Protein AF-A0A9J5Z2D9-F1 (afdb_monomer)

Structure (mmCIF, N/CA/C/O backbone):
data_AF-A0A9J5Z2D9-F1
#
_entry.id   AF-A0A9J5Z2D9-F1
#
loop_
_atom_site.group_PDB
_atom_site.id
_atom_site.type_symbol
_atom_site.label_atom_id
_atom_site.label_alt_id
_atom_site.label_comp_id
_atom_site.label_asym_id
_atom_site.label_entity_id
_atom_site.label_seq_id
_atom_site.pdbx_PDB_ins_code
_atom_site.Cartn_x
_atom_site.Cartn_y
_atom_site.Cartn_z
_atom_site.occupancy
_atom_site.B_iso_or_equiv
_atom_site.auth_seq_id
_atom_site.auth_comp_id
_atom_site.auth_asym_id
_atom_site.auth_atom_id
_atom_site.pdbx_PDB_model_num
ATOM 1 N N . MET A 1 1 ? -23.325 44.803 10.590 1.00 56.53 1 MET A N 1
ATOM 2 C CA . MET A 1 1 ? -23.164 43.415 10.101 1.00 56.53 1 MET A CA 1
ATOM 3 C C . MET A 1 1 ? -22.174 43.407 8.937 1.00 56.53 1 MET A C 1
ATOM 5 O O . MET A 1 1 ? -22.489 43.955 7.884 1.00 56.53 1 MET A O 1
ATOM 9 N N . ARG A 1 2 ? -20.954 42.890 9.129 1.00 59.75 2 ARG A N 1
ATOM 10 C CA . ARG A 1 2 ? -19.986 42.722 8.031 1.00 59.75 2 ARG A CA 1
ATOM 11 C C . ARG A 1 2 ? -20.360 41.457 7.254 1.00 59.75 2 ARG A C 1
ATOM 13 O O . ARG A 1 2 ? -20.600 40.423 7.864 1.00 59.75 2 ARG A O 1
ATOM 20 N N . LYS A 1 3 ? -20.477 41.566 5.931 1.00 70.12 3 LYS A N 1
ATOM 21 C CA . LYS A 1 3 ? -20.718 40.436 5.023 1.00 70.12 3 LYS A CA 1
ATOM 22 C C . LYS A 1 3 ? -19.368 39.951 4.501 1.00 70.12 3 LYS A C 1
ATOM 24 O O . LYS A 1 3 ? -18.648 40.731 3.889 1.00 70.12 3 LYS A O 1
ATOM 29 N N . TYR A 1 4 ? -19.026 38.704 4.816 1.00 74.56 4 TYR A N 1
ATOM 30 C CA . TYR A 1 4 ? -17.698 38.119 4.583 1.00 74.56 4 TYR A CA 1
ATOM 31 C C . TYR A 1 4 ? -17.589 37.314 3.283 1.00 74.56 4 TYR A C 1
ATOM 33 O O . TYR A 1 4 ? -16.529 36.775 2.996 1.00 74.56 4 TYR A O 1
ATOM 41 N N . PHE A 1 5 ? -18.652 37.255 2.480 1.00 76.50 5 PHE A N 1
ATOM 42 C CA . PHE A 1 5 ? -18.639 36.544 1.205 1.00 76.50 5 PHE A CA 1
ATOM 43 C C . PHE A 1 5 ? -19.316 37.373 0.118 1.00 76.50 5 PHE A C 1
ATOM 45 O O . PHE A 1 5 ? -20.443 37.844 0.291 1.00 76.50 5 PHE A O 1
ATOM 52 N N . THR A 1 6 ? -18.613 37.550 -1.000 1.00 73.06 6 THR A N 1
ATOM 53 C CA . THR A 1 6 ? -19.159 38.074 -2.252 1.00 73.06 6 THR A CA 1
ATOM 54 C C . THR A 1 6 ? -19.440 36.904 -3.198 1.00 73.06 6 THR A C 1
ATOM 56 O O . THR A 1 6 ? -18.606 36.005 -3.324 1.00 73.06 6 THR A O 1
ATOM 59 N N . PRO A 1 7 ? -20.605 36.869 -3.869 1.00 66.94 7 PRO A N 1
ATOM 60 C CA . PRO A 1 7 ? -20.864 35.864 -4.888 1.00 66.94 7 PRO A CA 1
ATOM 61 C C . PRO A 1 7 ? -19.948 36.122 -6.089 1.00 66.94 7 PRO A C 1
ATOM 63 O O . PRO A 1 7 ? -19.982 37.194 -6.692 1.00 66.94 7 PRO A O 1
ATOM 66 N N . VAL A 1 8 ? -19.111 35.144 -6.428 1.00 65.00 8 VAL A N 1
ATOM 67 C CA . VAL A 1 8 ? -18.291 35.177 -7.643 1.00 65.00 8 VAL A CA 1
ATOM 68 C C . VAL A 1 8 ? -19.187 34.892 -8.848 1.00 65.00 8 VAL A C 1
ATOM 70 O O . VAL A 1 8 ? -19.921 33.903 -8.877 1.00 65.00 8 VAL A O 1
ATOM 73 N N . SER A 1 9 ? -19.123 35.760 -9.857 1.00 62.31 9 SER A N 1
ATOM 74 C CA . SER A 1 9 ? -19.763 35.543 -11.155 1.00 62.31 9 SER A CA 1
ATOM 75 C C . SER A 1 9 ? -19.216 34.270 -11.810 1.00 62.31 9 SER A C 1
ATOM 77 O O . SER A 1 9 ? -18.004 34.081 -11.908 1.00 62.31 9 SER A O 1
ATOM 79 N N . LYS A 1 10 ? -20.114 33.404 -12.297 1.00 60.69 10 LYS A N 1
ATOM 80 C CA . LYS A 1 10 ? -19.818 32.074 -12.876 1.00 60.69 10 LYS A CA 1
ATOM 81 C C . LYS A 1 10 ? -18.866 32.075 -14.087 1.00 60.69 10 LYS A C 1
ATOM 83 O O . LYS A 1 10 ? -18.497 31.007 -14.556 1.00 60.69 10 LYS A O 1
ATOM 88 N N . SER A 1 11 ? -18.454 33.236 -14.593 1.00 57.12 11 SER A N 1
ATOM 89 C CA . SER A 1 11 ? -17.560 33.366 -15.748 1.00 57.12 11 SER A CA 1
ATOM 90 C C . SER A 1 11 ? -16.074 33.133 -15.441 1.00 57.12 11 SER A C 1
ATOM 92 O O . SER A 1 11 ? -15.290 33.080 -16.380 1.00 57.12 11 SER A O 1
ATOM 94 N N . SER A 1 12 ? -15.671 32.967 -14.173 1.00 58.53 12 SER A N 1
ATOM 95 C CA . SER A 1 12 ? -14.266 32.698 -13.796 1.00 58.53 12 SER A CA 1
ATOM 96 C C . SER A 1 12 ? -13.960 31.225 -13.466 1.00 58.53 12 SER A C 1
ATOM 98 O O . SER A 1 12 ? -12.859 30.893 -13.033 1.00 58.53 12 SER A O 1
ATOM 100 N N . LEU A 1 13 ? -14.899 30.296 -13.684 1.00 50.91 13 LEU A N 1
ATOM 101 C CA . LEU A 1 13 ? -14.581 28.867 -13.603 1.00 50.91 13 LEU A CA 1
ATOM 102 C C . LEU A 1 13 ? -13.964 28.409 -14.931 1.00 50.91 13 LEU A C 1
ATOM 104 O O . LEU A 1 13 ? -14.632 27.815 -15.776 1.00 50.91 13 LEU A O 1
ATOM 108 N N . ALA A 1 14 ? -12.660 28.643 -15.096 1.00 46.56 14 ALA A N 1
ATOM 109 C CA . ALA A 1 14 ? -11.832 27.803 -15.956 1.00 46.56 14 ALA A CA 1
ATOM 110 C C . ALA A 1 14 ? -11.771 26.405 -15.320 1.00 46.56 14 ALA A C 1
ATOM 112 O O . ALA A 1 14 ? -10.820 26.023 -14.641 1.00 46.56 14 ALA A O 1
ATOM 113 N N . SER A 1 15 ? -12.865 25.668 -15.487 1.00 46.34 15 SER A N 1
ATOM 114 C CA . SER A 1 15 ? -12.972 24.269 -15.121 1.00 46.34 15 SER A CA 1
ATOM 115 C C . SER A 1 15 ? -12.011 23.507 -16.020 1.00 46.34 15 SER A C 1
ATOM 117 O O . SER A 1 15 ? -12.230 23.426 -17.227 1.00 46.34 15 SER A O 1
ATOM 119 N N . HIS A 1 16 ? -10.969 22.916 -15.442 1.00 50.09 16 HIS A N 1
ATOM 120 C CA . HIS A 1 16 ? -10.335 21.747 -16.042 1.00 50.09 16 HIS A CA 1
ATOM 121 C C . HIS A 1 16 ? -11.348 20.597 -15.967 1.00 50.09 16 HIS A C 1
ATOM 123 O O . HIS A 1 16 ? -11.297 19.742 -15.090 1.00 50.09 16 HIS A O 1
ATOM 129 N N . SER A 1 17 ? -12.340 20.643 -16.853 1.00 43.75 17 SER A N 1
ATOM 130 C CA . SER A 1 17 ? -13.295 19.570 -17.072 1.00 43.75 17 SER A CA 1
ATOM 131 C C . SER A 1 17 ? -12.652 18.602 -18.055 1.00 43.75 17 SER A C 1
ATOM 133 O O . SER A 1 17 ? -12.611 18.857 -19.257 1.00 43.75 17 SER A O 1
ATOM 135 N N . HIS A 1 18 ? -12.124 17.491 -17.541 1.00 48.25 18 HIS A N 1
ATOM 136 C CA . HIS A 1 18 ? -11.993 16.294 -18.361 1.00 48.25 18 HIS A CA 1
ATOM 137 C C . HIS A 1 18 ? -13.414 15.778 -18.589 1.00 48.25 18 HIS A C 1
ATOM 139 O O . HIS A 1 18 ? -13.991 15.089 -17.751 1.00 48.25 18 HIS A O 1
ATOM 145 N N . SER A 1 19 ? -14.011 16.202 -19.699 1.00 52.47 19 SER A N 1
ATOM 146 C CA . SER A 1 19 ? -15.249 15.630 -20.202 1.00 52.47 19 SER A CA 1
ATOM 147 C C . SER A 1 19 ? -14.929 14.240 -20.747 1.00 52.47 19 SER A C 1
ATOM 149 O O . SER A 1 19 ? -14.463 14.084 -21.871 1.00 52.47 19 SER A O 1
ATOM 151 N N . GLN A 1 20 ? -15.163 13.201 -19.945 1.00 45.22 20 GLN A N 1
ATOM 152 C CA . GLN A 1 20 ? -15.360 11.867 -20.505 1.00 45.22 20 GLN A CA 1
ATOM 153 C C . GLN A 1 20 ? -16.746 11.850 -21.148 1.00 45.22 20 GLN A C 1
ATOM 155 O O . GLN A 1 20 ? -17.761 11.582 -20.511 1.00 45.22 20 GLN A O 1
ATOM 160 N N . SER A 1 21 ? -16.777 12.231 -22.424 1.00 40.03 21 SER A N 1
ATOM 161 C CA . SER A 1 21 ? -17.884 11.921 -23.317 1.00 40.03 21 SER A CA 1
ATOM 162 C C . SER A 1 21 ? -17.907 10.410 -23.521 1.00 40.03 21 SER A C 1
ATOM 164 O O . SER A 1 21 ? -16.944 9.843 -24.033 1.00 40.03 21 SER A O 1
ATOM 166 N N . ASN A 1 22 ? -19.008 9.770 -23.135 1.00 45.62 22 ASN A N 1
ATOM 167 C CA . ASN A 1 22 ? -19.299 8.396 -23.522 1.00 45.62 22 ASN A CA 1
ATOM 168 C C . ASN A 1 22 ? -19.463 8.343 -25.045 1.00 45.62 22 ASN A C 1
ATOM 170 O O . ASN A 1 22 ? -20.438 8.871 -25.579 1.00 45.62 22 ASN A O 1
ATOM 174 N N . GLN A 1 23 ? -18.510 7.723 -25.733 1.00 40.31 23 GLN A N 1
ATOM 175 C CA . GLN A 1 23 ? -18.732 7.125 -27.044 1.00 40.31 23 GLN A CA 1
ATOM 176 C C . GLN A 1 23 ? -18.128 5.725 -27.019 1.00 40.31 23 GLN A C 1
ATOM 178 O O . GLN A 1 23 ? -16.946 5.539 -26.732 1.00 40.31 23 GLN A O 1
ATOM 183 N N . GLU A 1 24 ? -19.002 4.753 -27.237 1.00 47.97 24 GLU A N 1
ATOM 184 C CA . GLU A 1 24 ? -18.669 3.356 -27.444 1.00 47.97 24 GLU A CA 1
ATOM 185 C C . GLU A 1 24 ? -18.004 3.177 -28.822 1.00 47.97 24 GLU A C 1
ATOM 187 O O . GLU A 1 24 ? -18.306 3.905 -29.765 1.00 47.97 24 GLU A O 1
ATOM 192 N N . GLU A 1 25 ? -17.131 2.167 -28.892 1.00 48.88 25 GLU A N 1
ATOM 193 C CA . GLU A 1 25 ? -16.545 1.538 -30.086 1.00 48.88 25 GLU A CA 1
ATOM 194 C C . GLU A 1 25 ? -15.429 2.288 -30.853 1.00 48.88 25 GLU A C 1
ATOM 196 O O . GLU A 1 25 ? -15.673 3.083 -31.753 1.00 48.88 25 GLU A O 1
ATOM 201 N N . ASN A 1 26 ? -14.166 1.923 -30.580 1.00 37.81 26 ASN A N 1
ATOM 202 C CA . ASN A 1 26 ? -13.273 1.388 -31.621 1.00 37.81 26 ASN A CA 1
ATOM 203 C C . ASN A 1 26 ? -12.054 0.691 -30.989 1.00 37.81 26 ASN A C 1
ATOM 205 O O . ASN A 1 26 ? -11.285 1.285 -30.232 1.00 37.81 26 ASN A O 1
ATOM 209 N N . VAL A 1 27 ? -11.881 -0.582 -31.332 1.00 50.31 27 VAL A N 1
ATOM 210 C CA . VAL A 1 27 ? -10.734 -1.421 -30.991 1.00 50.31 27 VAL A CA 1
ATOM 211 C C . VAL A 1 27 ? -9.497 -0.861 -31.691 1.00 50.31 27 VAL A C 1
ATOM 213 O O . VAL A 1 27 ? -9.275 -1.089 -32.876 1.00 50.31 27 VAL A O 1
ATOM 216 N N . ASN A 1 28 ? -8.656 -0.138 -30.959 1.00 45.94 28 ASN A N 1
ATOM 217 C CA . ASN A 1 28 ? -7.282 0.081 -31.379 1.00 45.94 28 ASN A CA 1
ATOM 218 C C . ASN A 1 28 ? -6.385 -0.120 -30.163 1.00 45.94 28 ASN A C 1
ATOM 220 O O . ASN A 1 28 ? -6.289 0.739 -29.285 1.00 45.94 28 ASN A O 1
ATOM 224 N N . HIS A 1 29 ? -5.783 -1.307 -30.102 1.00 52.53 29 HIS A N 1
ATOM 225 C CA . HIS A 1 29 ? -4.649 -1.596 -29.242 1.00 52.53 29 HIS A CA 1
ATOM 226 C C . HIS A 1 29 ? -3.502 -0.676 -29.671 1.00 52.53 29 HIS A C 1
ATOM 228 O O . HIS A 1 29 ? -2.621 -1.065 -30.431 1.00 52.53 29 HIS A O 1
ATOM 234 N N . SER A 1 30 ? -3.541 0.572 -29.204 1.00 50.22 30 SER A N 1
ATOM 235 C CA . SER A 1 30 ? -2.368 1.425 -29.157 1.00 50.22 30 SER A CA 1
ATOM 236 C C . SER A 1 30 ? -1.433 0.742 -28.179 1.00 50.22 30 SER A C 1
ATOM 238 O O . SER A 1 30 ? -1.624 0.799 -26.962 1.00 50.22 30 SER A O 1
ATOM 240 N N . GLU A 1 31 ? -0.508 -0.029 -28.734 1.00 56.22 31 GLU A N 1
ATOM 241 C CA . GLU A 1 31 ? 0.568 -0.690 -28.024 1.00 56.22 31 GLU A CA 1
ATOM 242 C C . GLU A 1 31 ? 1.464 0.418 -27.471 1.00 56.22 31 GLU A C 1
ATOM 244 O O . GLU A 1 31 ? 2.453 0.835 -28.071 1.00 56.22 31 GLU A O 1
ATOM 249 N N . VAL A 1 32 ? 1.035 0.987 -26.340 1.00 59.03 32 VAL A N 1
ATOM 250 C CA . VAL A 1 32 ? 1.863 1.855 -25.513 1.00 59.03 32 VAL A CA 1
ATOM 251 C C . VAL A 1 32 ? 3.125 1.044 -25.270 1.00 59.03 32 VAL A C 1
ATOM 253 O O . VAL A 1 32 ? 2.990 -0.079 -24.771 1.00 59.03 32 VAL A O 1
ATOM 256 N N . PRO A 1 33 ? 4.322 1.544 -25.637 1.00 47.94 33 PRO A N 1
ATOM 257 C CA . PRO A 1 33 ? 5.554 0.843 -25.351 1.00 47.94 33 PRO A CA 1
ATOM 258 C C . PRO A 1 33 ? 5.515 0.463 -23.882 1.00 47.94 33 PRO A C 1
ATOM 260 O O . PRO A 1 33 ? 5.478 1.332 -23.008 1.00 47.94 33 PRO A O 1
ATOM 263 N N . SER A 1 34 ? 5.418 -0.841 -23.628 1.00 57.31 34 SER A N 1
ATOM 264 C CA . SER A 1 34 ? 5.461 -1.395 -22.289 1.00 57.31 34 SER A CA 1
ATOM 265 C C . SER A 1 34 ? 6.897 -1.178 -21.851 1.00 57.31 34 SER A C 1
ATOM 267 O O . SER A 1 34 ? 7.772 -2.014 -22.072 1.00 57.31 34 SER A O 1
ATOM 269 N N . HIS A 1 35 ? 7.181 0.047 -21.391 1.00 53.84 35 HIS A N 1
ATOM 270 C CA . HIS A 1 35 ? 8.442 0.421 -20.795 1.00 53.84 35 HIS A CA 1
ATOM 271 C C . HIS A 1 35 ? 8.675 -0.653 -19.767 1.00 53.84 35 HIS A C 1
ATOM 273 O O . HIS A 1 35 ? 7.873 -0.734 -18.839 1.00 53.84 35 HIS A O 1
ATOM 279 N N . SER A 1 36 ? 9.680 -1.494 -20.027 1.00 54.81 36 SER A N 1
ATOM 280 C CA . SER A 1 36 ? 10.172 -2.571 -19.180 1.00 54.81 36 SER A CA 1
ATOM 281 C C . SER A 1 36 ? 10.108 -2.102 -17.736 1.00 54.81 36 SER A C 1
ATOM 283 O O . SER A 1 36 ? 11.027 -1.465 -17.216 1.00 54.81 36 SER A O 1
ATOM 285 N N . SER A 1 37 ? 8.951 -2.321 -17.128 1.00 59.78 37 SER A N 1
ATOM 286 C CA . SER A 1 37 ? 8.635 -1.827 -15.812 1.00 59.78 37 SER A CA 1
ATOM 287 C C . SER A 1 37 ? 9.326 -2.856 -14.981 1.00 59.78 37 SER A C 1
ATOM 289 O O . SER A 1 37 ? 8.840 -3.979 -14.919 1.00 59.78 37 SER A O 1
ATOM 291 N N . GLN A 1 38 ? 10.516 -2.521 -14.484 1.00 64.81 38 GLN A N 1
ATOM 292 C CA . GLN A 1 38 ? 11.218 -3.377 -13.549 1.00 64.81 38 GLN A CA 1
ATOM 293 C C . GLN A 1 38 ? 10.176 -3.857 -12.543 1.00 64.81 38 GLN A C 1
ATOM 295 O O . GLN A 1 38 ? 9.521 -3.049 -11.877 1.00 64.81 38 GLN A O 1
ATOM 300 N N . GLU A 1 39 ? 9.885 -5.149 -12.622 1.00 73.75 39 GLU A N 1
ATOM 301 C CA . GLU A 1 39 ? 8.651 -5.683 -12.081 1.00 73.75 39 GLU A CA 1
ATOM 302 C C . GLU A 1 39 ? 8.817 -5.639 -10.568 1.00 73.75 39 GLU A C 1
ATOM 304 O O . GLU A 1 39 ? 9.719 -6.263 -10.007 1.00 73.75 39 GLU A O 1
ATOM 309 N N . PHE A 1 40 ? 8.047 -4.775 -9.907 1.00 84.00 40 PHE A N 1
ATOM 310 C CA . PHE A 1 40 ? 8.107 -4.686 -8.460 1.00 84.00 40 PHE A CA 1
ATOM 311 C C . PHE A 1 40 ? 7.394 -5.909 -7.900 1.00 84.00 40 PHE A C 1
ATOM 313 O O . PHE A 1 40 ? 6.212 -6.111 -8.183 1.00 84.00 40 PHE A O 1
ATOM 320 N N . ASP A 1 41 ? 8.096 -6.705 -7.099 1.00 88.31 41 ASP A N 1
ATOM 321 C CA . ASP A 1 41 ? 7.509 -7.877 -6.465 1.00 88.31 41 ASP A CA 1
ATOM 322 C C . ASP A 1 41 ? 6.469 -7.461 -5.411 1.00 88.31 41 ASP A C 1
ATOM 324 O O . ASP A 1 41 ? 6.786 -7.119 -4.267 1.00 88.31 41 ASP A O 1
ATOM 328 N N . LEU A 1 42 ? 5.196 -7.501 -5.810 1.00 86.75 42 LEU A N 1
ATOM 329 C CA . LEU A 1 42 ? 4.056 -7.131 -4.974 1.00 86.75 42 LEU A CA 1
ATOM 330 C C . LEU A 1 42 ? 3.831 -8.100 -3.809 1.00 86.75 42 LEU A C 1
ATOM 332 O O . LEU A 1 42 ? 3.164 -7.724 -2.847 1.00 86.75 42 LEU A O 1
ATOM 336 N N . SER A 1 43 ? 4.398 -9.312 -3.853 1.00 85.31 43 SER A N 1
ATOM 337 C CA . SER A 1 43 ? 4.272 -10.285 -2.760 1.00 85.31 43 SER A CA 1
ATOM 338 C C . SER A 1 43 ? 4.979 -9.824 -1.481 1.00 85.31 43 SER A C 1
ATOM 340 O O . SER A 1 43 ? 4.603 -10.210 -0.374 1.00 85.31 43 SER A O 1
ATOM 342 N N . THR A 1 44 ? 5.960 -8.929 -1.619 1.00 87.00 44 THR A N 1
ATOM 343 C CA . THR A 1 44 ? 6.685 -8.327 -0.493 1.00 87.00 44 THR A CA 1
ATOM 344 C C . THR A 1 44 ? 5.883 -7.244 0.233 1.00 87.00 44 THR A C 1
ATOM 346 O O . THR A 1 44 ? 6.249 -6.831 1.339 1.00 87.00 44 THR A O 1
ATOM 349 N N . LEU A 1 45 ? 4.787 -6.769 -0.367 1.00 88.06 45 LEU A N 1
ATOM 350 C CA . LEU A 1 45 ? 4.043 -5.617 0.114 1.00 88.06 45 LEU A CA 1
ATOM 351 C C . LEU A 1 45 ? 3.184 -5.979 1.331 1.00 88.06 45 LEU A C 1
ATOM 353 O O . LEU A 1 45 ? 2.361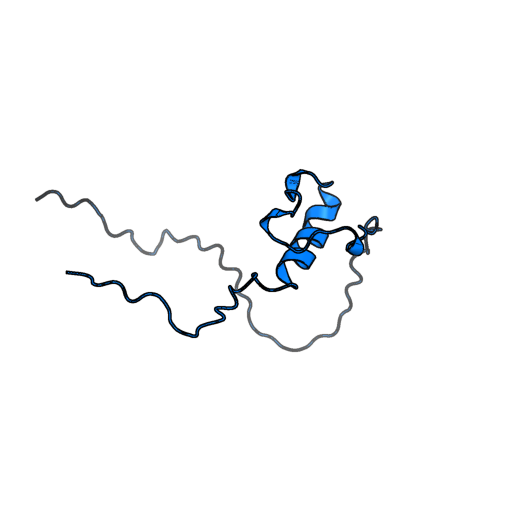 -6.894 1.300 1.00 88.06 45 LEU A O 1
ATOM 357 N N . LYS A 1 46 ? 3.335 -5.226 2.424 1.00 87.88 46 LYS A N 1
ATOM 358 C CA . LYS A 1 46 ? 2.501 -5.412 3.616 1.00 87.88 46 LYS A CA 1
ATOM 359 C C . LYS A 1 46 ? 1.103 -4.867 3.373 1.00 87.88 46 LYS A C 1
ATOM 361 O O . LYS A 1 46 ? 0.932 -3.700 3.038 1.00 87.88 46 LYS A O 1
ATOM 366 N N . PHE A 1 47 ? 0.091 -5.704 3.573 1.00 81.81 47 PHE A N 1
ATOM 367 C CA . PHE A 1 47 ? -1.291 -5.286 3.366 1.00 81.81 47 PHE A CA 1
ATOM 368 C C . PHE A 1 47 ? -1.848 -4.458 4.535 1.00 81.81 47 PHE A C 1
ATOM 370 O O . PHE A 1 47 ? -2.561 -3.478 4.305 1.00 81.81 47 PHE A O 1
ATOM 377 N N . ASN A 1 48 ? -1.487 -4.796 5.774 1.00 82.69 48 ASN A N 1
ATOM 378 C CA . ASN A 1 48 ? -1.923 -4.074 6.969 1.00 82.69 48 ASN A CA 1
ATOM 379 C C . ASN A 1 48 ? -1.522 -2.602 6.903 1.00 82.69 48 ASN A C 1
ATOM 381 O O . ASN A 1 48 ? -0.33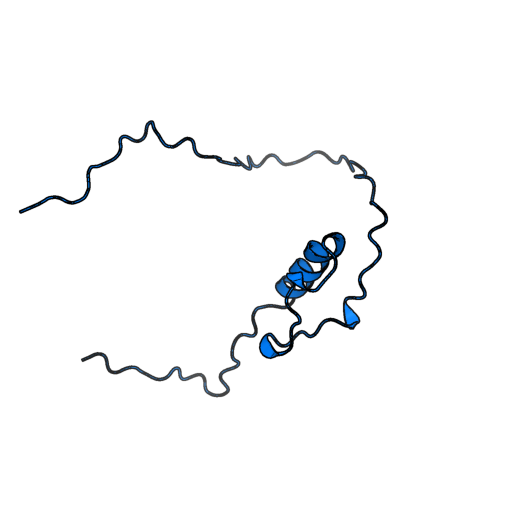8 -2.292 6.818 1.00 82.69 48 ASN A O 1
ATOM 385 N N . SER A 1 49 ? -2.488 -1.684 7.007 1.00 80.75 49 SER A N 1
ATOM 386 C CA . SER A 1 49 ? -2.225 -0.246 6.847 1.00 80.75 49 SER A CA 1
ATOM 387 C C . SER A 1 49 ? -1.171 0.302 7.815 1.00 80.75 49 SER A C 1
ATOM 389 O O . SER A 1 49 ? -0.448 1.220 7.444 1.00 80.75 49 SER A O 1
ATOM 391 N N . GLY A 1 50 ? -1.075 -0.251 9.029 1.00 83.75 50 GLY A N 1
ATOM 392 C CA . GLY A 1 50 ? -0.076 0.152 10.026 1.00 83.75 50 GLY A CA 1
ATOM 393 C C . GLY A 1 50 ? 1.337 -0.383 9.766 1.00 83.75 50 GLY A C 1
ATOM 394 O O . GLY A 1 50 ? 2.289 0.119 10.346 1.00 83.75 50 GLY A O 1
ATOM 395 N N . GLU A 1 51 ? 1.483 -1.374 8.886 1.00 87.31 51 GLU A N 1
ATOM 396 C CA . GLU A 1 51 ? 2.763 -2.018 8.552 1.00 87.31 51 GLU A CA 1
ATOM 397 C C . GLU A 1 51 ? 3.244 -1.657 7.137 1.00 87.31 51 GLU A C 1
ATOM 399 O O . GLU A 1 51 ? 4.313 -2.092 6.704 1.00 87.31 51 GLU A O 1
ATOM 404 N N . ARG A 1 52 ? 2.450 -0.876 6.391 1.00 89.75 52 ARG A N 1
ATOM 405 C CA . ARG A 1 52 ? 2.783 -0.418 5.039 1.00 89.75 52 ARG A CA 1
ATOM 406 C C . ARG A 1 52 ? 3.999 0.493 5.075 1.00 89.75 52 ARG A 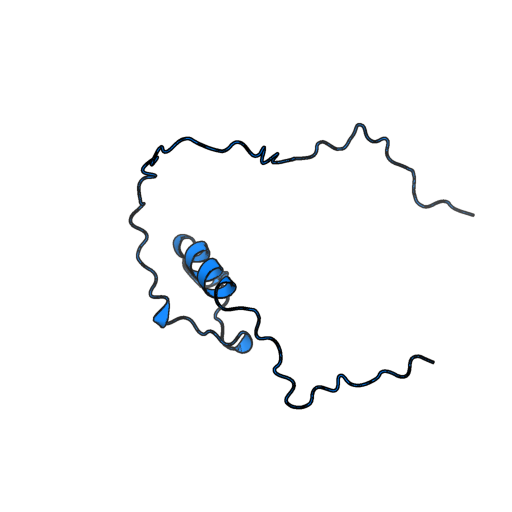C 1
ATOM 408 O O . ARG A 1 52 ? 4.033 1.482 5.805 1.00 89.75 52 ARG A O 1
ATOM 415 N N . THR A 1 53 ? 4.966 0.224 4.204 1.00 90.00 53 THR A N 1
ATOM 416 C CA . THR A 1 53 ? 6.020 1.199 3.930 1.00 90.00 53 THR A CA 1
ATOM 417 C C . THR A 1 53 ? 5.418 2.377 3.147 1.00 90.00 53 THR A C 1
ATOM 419 O O . THR A 1 53 ? 4.664 2.147 2.191 1.00 90.00 53 THR A O 1
ATOM 422 N N . PRO A 1 54 ? 5.728 3.635 3.517 1.00 90.31 54 PRO A N 1
ATOM 423 C CA . PRO A 1 54 ? 5.299 4.810 2.765 1.00 90.31 54 PRO A CA 1
ATOM 424 C C . PRO A 1 54 ? 5.685 4.722 1.285 1.00 90.31 54 PRO A C 1
ATOM 426 O O . PRO A 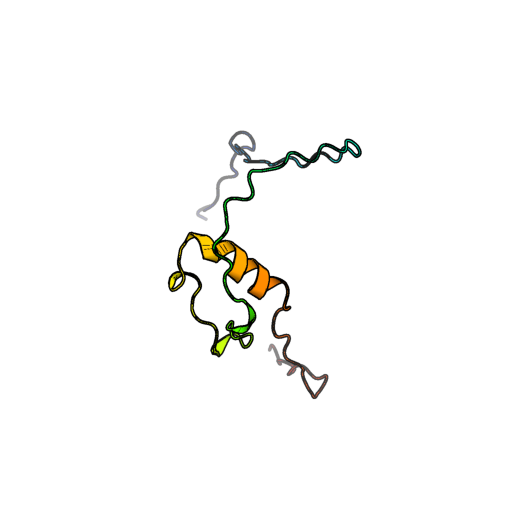1 54 ? 6.812 4.358 0.959 1.00 90.31 54 PRO A O 1
ATOM 429 N N . ILE A 1 55 ? 4.772 5.113 0.386 1.00 90.56 55 ILE A N 1
ATOM 430 C CA . ILE A 1 55 ? 4.982 5.019 -1.074 1.00 90.56 55 ILE A CA 1
ATOM 431 C C . ILE A 1 55 ? 6.255 5.766 -1.509 1.00 90.56 55 ILE A C 1
ATOM 433 O O . ILE A 1 55 ? 6.986 5.295 -2.373 1.00 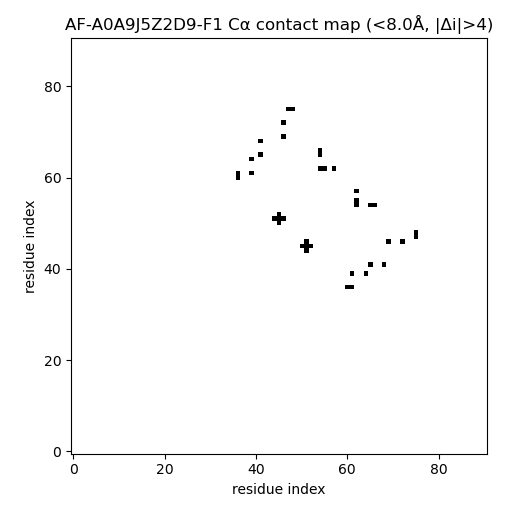90.56 55 ILE A O 1
ATOM 437 N N . LEU A 1 56 ? 6.559 6.893 -0.858 1.00 91.81 56 LEU A N 1
ATOM 438 C CA . LEU A 1 56 ? 7.733 7.724 -1.144 1.00 91.81 56 LEU A CA 1
ATOM 439 C C . LEU A 1 56 ? 9.074 7.024 -0.884 1.00 91.81 56 LEU A C 1
ATOM 441 O O . LEU A 1 56 ? 10.087 7.464 -1.415 1.00 91.81 56 LEU A O 1
ATOM 445 N N . ASN A 1 57 ? 9.087 5.945 -0.099 1.00 93.88 57 ASN A N 1
ATOM 446 C CA . ASN A 1 57 ? 10.306 5.190 0.190 1.00 93.88 57 ASN A CA 1
ATOM 447 C C . ASN A 1 57 ? 10.674 4.217 -0.941 1.00 93.88 57 ASN A C 1
ATOM 449 O O . ASN A 1 57 ? 11.770 3.661 -0.936 1.00 93.88 57 ASN A O 1
ATOM 453 N N . TYR A 1 58 ? 9.770 3.991 -1.896 1.00 91.25 58 TYR A N 1
ATOM 454 C CA . TYR A 1 58 ? 10.036 3.186 -3.083 1.00 91.25 58 TYR A CA 1
ATOM 455 C C . TYR A 1 58 ? 10.558 4.054 -4.231 1.00 91.25 58 TYR A C 1
ATOM 457 O O . TYR A 1 58 ? 10.392 5.275 -4.243 1.00 91.25 58 TYR A O 1
ATOM 465 N N . HIS A 1 59 ? 11.152 3.420 -5.241 1.00 92.00 59 HIS A N 1
ATOM 466 C CA . HIS A 1 59 ? 11.574 4.107 -6.460 1.00 92.00 59 HIS A CA 1
ATOM 467 C C . HIS A 1 59 ? 10.367 4.708 -7.201 1.00 92.00 59 HIS A C 1
ATOM 469 O O . HIS A 1 59 ? 9.327 4.057 -7.313 1.00 92.00 59 HIS A O 1
ATOM 475 N N . SER A 1 60 ? 10.512 5.917 -7.754 1.00 90.69 60 SER A N 1
ATOM 476 C CA . SER A 1 60 ? 9.419 6.674 -8.391 1.00 90.69 60 SER A CA 1
ATOM 477 C C . SER A 1 60 ? 8.668 5.882 -9.466 1.00 90.69 60 SER A C 1
ATOM 479 O O . SER A 1 60 ? 7.443 5.936 -9.527 1.00 90.69 60 SER A O 1
ATOM 481 N N . ASN A 1 61 ? 9.379 5.062 -10.246 1.00 91.31 61 ASN A N 1
ATOM 482 C CA . ASN A 1 61 ? 8.771 4.218 -11.284 1.00 91.31 61 ASN A CA 1
ATOM 483 C C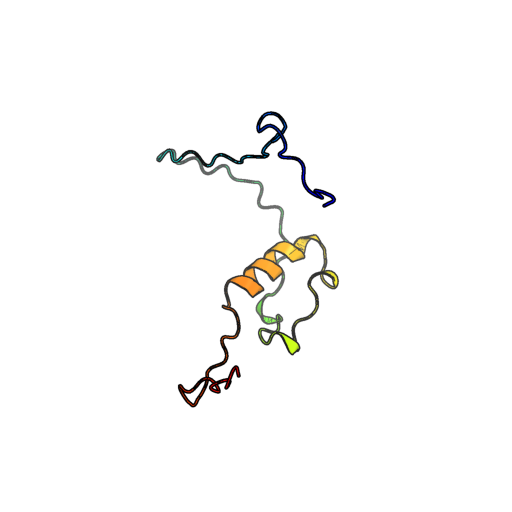 . ASN A 1 61 ? 7.837 3.123 -10.729 1.00 91.31 61 ASN A C 1
ATOM 485 O O . ASN A 1 61 ? 7.006 2.604 -11.467 1.00 91.31 61 ASN A O 1
ATOM 489 N N . HIS A 1 62 ? 7.946 2.760 -9.446 1.00 91.44 62 HIS A N 1
ATOM 490 C CA . HIS A 1 62 ? 7.105 1.732 -8.817 1.00 91.44 62 HIS A CA 1
ATOM 491 C C . HIS A 1 62 ? 5.923 2.309 -8.038 1.00 91.44 62 HIS A C 1
ATOM 493 O O . HIS A 1 62 ? 5.027 1.557 -7.657 1.00 91.44 62 HIS A O 1
ATOM 499 N N . HIS A 1 63 ? 5.887 3.627 -7.804 1.00 91.56 63 HIS A N 1
ATOM 500 C CA . HIS A 1 63 ? 4.845 4.265 -6.988 1.00 91.56 63 HIS A CA 1
ATOM 501 C C . HIS A 1 63 ? 3.445 3.923 -7.484 1.00 91.56 63 HIS A C 1
ATOM 503 O O . HIS A 1 63 ? 2.554 3.632 -6.690 1.00 91.56 63 HIS A O 1
ATOM 509 N N . ASP A 1 64 ? 3.271 3.920 -8.802 1.00 91.12 64 ASP A N 1
ATOM 510 C CA . ASP A 1 64 ? 2.001 3.635 -9.454 1.00 91.12 64 ASP A CA 1
ATOM 511 C C . ASP A 1 64 ? 1.543 2.189 -9.263 1.00 91.12 64 ASP A C 1
ATOM 513 O O . ASP A 1 64 ? 0.392 1.951 -8.895 1.00 91.12 64 ASP A O 1
ATOM 517 N N . VAL A 1 65 ? 2.449 1.225 -9.441 1.00 91.31 65 VAL A N 1
ATOM 518 C CA . VAL A 1 65 ? 2.164 -0.203 -9.232 1.00 91.31 65 VAL A CA 1
ATOM 519 C C . VAL A 1 65 ? 1.781 -0.460 -7.772 1.00 91.31 65 VAL A C 1
ATOM 521 O O . VAL A 1 65 ? 0.775 -1.111 -7.495 1.00 91.31 65 VAL A O 1
ATOM 524 N N . ILE A 1 66 ? 2.535 0.122 -6.838 1.00 89.81 66 ILE A N 1
ATOM 525 C CA . ILE A 1 66 ? 2.317 -0.030 -5.396 1.00 89.81 66 ILE A CA 1
ATOM 526 C C . ILE A 1 66 ? 0.996 0.618 -4.968 1.00 89.81 66 ILE A C 1
ATOM 528 O O . ILE A 1 66 ? 0.233 0.025 -4.206 1.00 89.81 66 ILE A O 1
ATOM 532 N N . ARG A 1 67 ? 0.670 1.808 -5.491 1.00 90.06 67 ARG A N 1
ATOM 533 C CA . ARG A 1 67 ? -0.605 2.478 -5.201 1.00 90.06 67 ARG A CA 1
ATOM 534 C C . ARG A 1 67 ? -1.790 1.652 -5.684 1.00 90.06 67 ARG A C 1
ATOM 536 O O . ARG A 1 67 ? -2.750 1.500 -4.936 1.00 90.06 67 ARG A O 1
ATOM 543 N N . ARG A 1 68 ? -1.714 1.085 -6.894 1.00 90.44 68 ARG A N 1
ATOM 544 C CA . ARG A 1 68 ? -2.755 0.180 -7.406 1.00 90.44 68 ARG A CA 1
ATOM 545 C C . ARG A 1 68 ? -2.922 -1.042 -6.505 1.00 90.44 68 ARG A C 1
ATOM 547 O O . ARG A 1 68 ? -4.047 -1.357 -6.136 1.00 90.44 68 ARG A O 1
ATOM 554 N N . ALA A 1 69 ? -1.827 -1.669 -6.077 1.00 89.00 69 ALA A N 1
ATOM 555 C CA . ALA A 1 69 ? -1.886 -2.811 -5.164 1.00 89.00 69 ALA A CA 1
ATOM 556 C C . ALA A 1 69 ? -2.509 -2.460 -3.801 1.00 89.00 69 ALA A C 1
ATOM 558 O O . ALA A 1 69 ? -3.273 -3.247 -3.247 1.00 89.00 69 ALA A O 1
ATOM 559 N N . TYR A 1 70 ? -2.250 -1.264 -3.269 1.00 87.00 70 TYR A N 1
ATOM 560 C CA . TYR A 1 70 ? -2.886 -0.803 -2.033 1.00 87.00 70 TYR A CA 1
ATOM 561 C C . TYR A 1 70 ? -4.370 -0.449 -2.167 1.00 87.00 70 TYR A C 1
ATOM 563 O O . TYR A 1 70 ? -5.049 -0.445 -1.143 1.00 87.00 70 TYR A O 1
ATOM 571 N N . LEU A 1 71 ? -4.851 -0.130 -3.373 1.00 83.69 71 LEU A N 1
ATOM 572 C CA . LEU A 1 71 ? -6.255 0.204 -3.640 1.00 83.69 71 LEU A CA 1
ATOM 573 C C . LEU A 1 71 ? -7.115 -1.029 -3.924 1.00 83.69 71 LEU A C 1
ATOM 575 O O . LEU A 1 71 ? -8.253 -1.077 -3.478 1.00 83.69 71 LEU A O 1
ATOM 579 N N . VAL A 1 72 ? -6.584 -2.009 -4.666 1.00 79.94 72 VAL A N 1
ATOM 580 C CA . VAL A 1 72 ? -7.303 -3.256 -5.008 1.00 79.94 72 VAL A CA 1
ATOM 581 C C . VAL A 1 72 ? -7.686 -4.036 -3.759 1.00 79.94 72 VAL A C 1
ATOM 583 O O . VAL A 1 72 ? -8.742 -4.659 -3.694 1.00 79.94 72 VAL A O 1
ATOM 586 N N . ASN A 1 73 ? -6.817 -3.999 -2.760 1.00 68.56 73 ASN A N 1
ATOM 587 C CA . ASN A 1 73 ? -7.103 -4.602 -1.485 1.00 68.56 73 ASN A CA 1
ATOM 588 C C . ASN A 1 73 ? -7.850 -3.554 -0.650 1.00 68.56 73 ASN A C 1
ATOM 590 O O . ASN A 1 73 ? -7.209 -2.656 -0.102 1.00 68.56 73 ASN A O 1
ATOM 594 N N . ASP A 1 74 ? -9.183 -3.645 -0.649 1.00 63.44 74 ASP A N 1
ATOM 595 C CA . ASP A 1 74 ? -10.132 -2.720 -0.015 1.00 63.44 74 ASP A CA 1
ATOM 596 C C . ASP A 1 74 ? -9.627 -2.112 1.312 1.00 63.44 74 ASP A C 1
ATOM 598 O O . ASP A 1 74 ? -8.847 -2.746 2.040 1.00 63.44 74 ASP A O 1
ATOM 602 N N . PRO A 1 75 ? -10.099 -0.905 1.694 1.00 67.25 75 PRO A N 1
ATOM 603 C CA . PRO A 1 75 ? -9.852 -0.367 3.023 1.00 67.25 75 PRO A CA 1
ATOM 604 C C . PRO A 1 75 ? -10.127 -1.454 4.052 1.00 67.25 75 PRO A C 1
ATOM 606 O O . PRO A 1 75 ? -11.127 -2.163 3.939 1.00 67.25 75 PRO A O 1
ATOM 609 N N . CYS A 1 76 ? -9.245 -1.593 5.043 1.00 65.81 76 CYS A N 1
ATOM 610 C CA . CYS A 1 76 ? -9.484 -2.492 6.162 1.00 65.81 76 CYS A CA 1
ATOM 611 C C . CYS A 1 76 ? -10.736 -1.988 6.890 1.00 65.81 76 CYS A 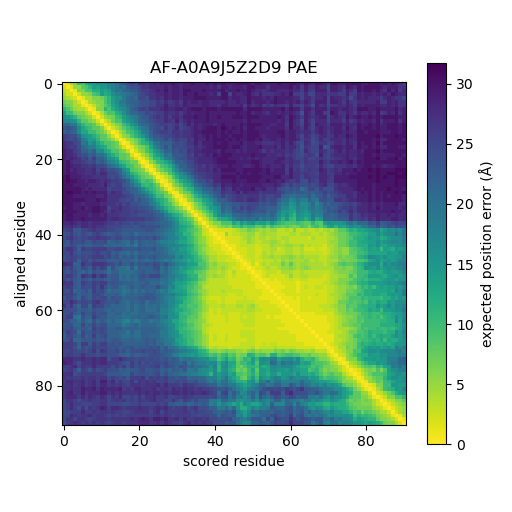C 1
ATOM 613 O O . CYS A 1 76 ? -10.654 -1.137 7.775 1.00 65.81 76 CYS A O 1
ATOM 615 N N . GLN A 1 77 ? -11.908 -2.431 6.435 1.00 68.50 77 GLN A N 1
ATOM 616 C CA . GLN A 1 77 ? -13.167 -2.121 7.070 1.00 68.50 77 GLN A CA 1
ATOM 617 C C . GLN A 1 77 ? -13.105 -2.815 8.425 1.00 68.50 77 GLN A C 1
ATOM 619 O O . GLN A 1 77 ? -12.877 -4.031 8.462 1.00 68.50 77 GLN A O 1
ATOM 624 N N . PRO A 1 78 ? -13.242 -2.076 9.539 1.00 67.75 78 PRO A N 1
ATOM 625 C CA . PRO A 1 78 ? -13.268 -2.699 10.846 1.00 67.75 78 PRO A CA 1
ATOM 626 C C . PRO A 1 78 ? -14.398 -3.726 10.840 1.00 67.75 78 PRO A C 1
ATOM 628 O O . PRO A 1 78 ? -15.571 -3.380 10.698 1.00 67.75 78 PRO A O 1
ATOM 631 N N . ARG A 1 79 ? -14.033 -5.005 10.950 1.00 67.25 79 ARG A N 1
ATOM 632 C CA . ARG A 1 79 ? -14.994 -6.077 11.185 1.00 67.25 79 ARG A CA 1
ATOM 633 C C . ARG A 1 79 ? -15.430 -5.929 12.630 1.00 67.25 79 ARG A C 1
ATOM 635 O O . ARG A 1 79 ? -14.772 -6.428 13.535 1.00 67.25 79 ARG A O 1
ATOM 642 N N . LEU A 1 80 ? -16.477 -5.148 12.848 1.00 67.06 80 LEU A N 1
ATOM 643 C CA . LEU A 1 80 ? -17.124 -5.093 14.144 1.00 67.06 80 LEU A CA 1
ATOM 644 C C . LEU A 1 80 ? -17.687 -6.496 14.420 1.00 67.06 80 LEU A C 1
ATOM 646 O O . LEU A 1 80 ? -18.617 -6.923 13.742 1.00 67.06 80 LEU A O 1
ATOM 650 N N . GLU A 1 81 ? -17.096 -7.233 15.368 1.00 66.94 81 GLU A N 1
ATOM 651 C CA . GLU A 1 81 ? -17.625 -8.537 15.816 1.00 66.94 81 GLU A CA 1
ATOM 652 C C . GLU A 1 81 ? -19.035 -8.402 16.409 1.00 66.94 81 GLU A C 1
ATOM 654 O O . GLU A 1 81 ? -19.818 -9.349 16.411 1.00 66.94 81 GLU A O 1
ATOM 659 N N . VAL A 1 82 ? -19.371 -7.197 16.867 1.00 64.00 82 VAL A N 1
ATOM 660 C CA . VAL A 1 82 ? -20.684 -6.811 17.368 1.00 64.00 82 VAL A CA 1
ATOM 661 C C . VAL A 1 82 ? -21.234 -5.767 16.405 1.00 64.00 82 VAL A C 1
ATOM 663 O O . VAL A 1 82 ? -20.630 -4.712 16.254 1.00 64.00 82 VAL A O 1
ATOM 666 N N . HIS A 1 83 ? -22.373 -6.017 15.760 1.00 62.53 83 HIS A N 1
ATOM 667 C CA . HIS A 1 83 ? -23.043 -5.078 14.840 1.00 62.53 83 HIS A CA 1
ATOM 668 C C . HIS A 1 83 ? -23.526 -3.761 15.493 1.00 62.53 83 HIS A C 1
ATOM 670 O O . HIS A 1 83 ? -24.386 -3.068 14.953 1.00 62.53 83 HIS A O 1
ATOM 676 N N . GLU A 1 84 ? -22.992 -3.397 16.652 1.00 69.50 84 GLU A N 1
ATOM 677 C CA . GLU A 1 84 ? -23.427 -2.272 17.455 1.00 69.50 84 GLU A CA 1
ATOM 678 C C . GLU A 1 84 ? -22.342 -1.195 17.440 1.00 69.50 84 GLU A C 1
ATOM 680 O O . GLU A 1 84 ? -21.294 -1.295 18.080 1.00 69.50 84 GLU A O 1
ATOM 685 N N . TYR A 1 85 ? -22.584 -0.149 16.653 1.00 73.06 85 TYR A N 1
ATOM 686 C CA . TYR A 1 85 ? -21.820 1.084 16.770 1.00 73.06 85 TYR A CA 1
ATOM 687 C C . TYR A 1 85 ? -22.164 1.741 18.116 1.00 73.06 85 TYR A C 1
ATOM 689 O O . TYR A 1 85 ? -23.342 1.774 18.481 1.00 73.06 85 TYR A O 1
ATOM 697 N N . PRO A 1 86 ? -21.187 2.292 18.858 1.00 77.88 86 PRO A N 1
ATOM 698 C CA . PRO A 1 86 ? -21.465 2.939 20.133 1.00 77.88 86 PRO A CA 1
ATOM 699 C C . PRO A 1 86 ? -22.411 4.124 19.924 1.00 77.88 86 PRO A C 1
ATOM 701 O O . PRO A 1 86 ? -22.113 5.053 19.171 1.00 77.88 86 PRO A O 1
ATOM 704 N N . GLN A 1 87 ? -23.561 4.091 20.595 1.00 79.88 87 GLN A N 1
ATOM 705 C CA . GLN A 1 87 ? -24.554 5.152 20.505 1.00 79.88 87 GLN A CA 1
ATOM 706 C C . GLN A 1 87 ? -24.063 6.383 21.273 1.00 79.88 87 GLN A C 1
ATOM 708 O O . GLN A 1 87 ? -23.864 6.342 22.488 1.00 79.88 87 GLN A O 1
ATOM 713 N N . THR A 1 88 ? -23.848 7.492 20.569 1.00 81.06 88 THR A N 1
ATOM 714 C CA . THR A 1 88 ? -23.482 8.760 21.201 1.00 81.06 88 THR A CA 1
ATOM 715 C C . THR A 1 88 ? -24.745 9.467 21.689 1.00 81.06 88 THR A C 1
ATOM 717 O O . THR A 1 88 ? -25.636 9.798 20.911 1.00 81.06 88 THR A O 1
ATOM 720 N N . ASN A 1 89 ? -24.834 9.712 22.999 1.00 80.06 89 ASN A N 1
ATOM 721 C CA . ASN A 1 89 ? -25.833 10.630 23.541 1.00 80.06 89 ASN A CA 1
ATOM 722 C C . ASN A 1 89 ? -25.360 12.057 23.248 1.00 80.06 89 ASN A C 1
ATOM 724 O O . ASN A 1 89 ? -24.537 12.610 23.974 1.00 80.06 89 ASN A O 1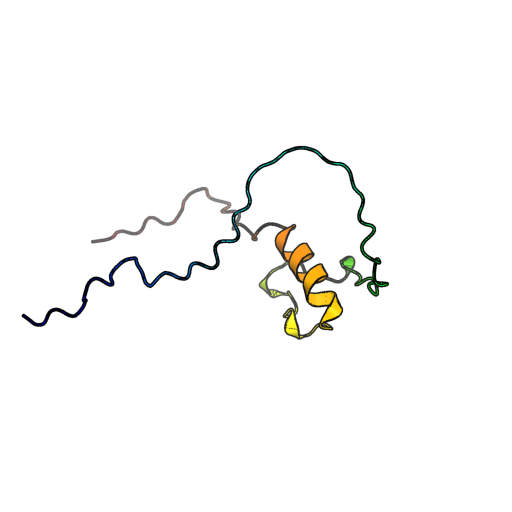
ATOM 728 N N . ILE A 1 90 ? -25.838 12.624 22.145 1.00 74.25 90 ILE A N 1
ATOM 729 C CA . ILE A 1 90 ? -25.734 14.058 21.876 1.00 74.25 90 ILE A CA 1
ATOM 730 C C . ILE A 1 90 ? -26.842 14.767 22.665 1.00 74.25 90 ILE A C 1
ATOM 732 O O . ILE A 1 90 ? -28.019 14.628 22.338 1.00 74.25 90 ILE A O 1
ATOM 736 N N . SER A 1 91 ? -26.452 15.455 23.744 1.00 66.88 91 SER A N 1
ATOM 737 C CA . SER A 1 91 ? -27.321 16.332 24.545 1.00 66.88 91 SER A CA 1
ATOM 738 C C . SER A 1 91 ? -27.231 17.781 24.092 1.00 66.88 91 SER A C 1
ATOM 740 O O . SER A 1 91 ? -26.191 18.163 23.512 1.00 66.88 91 SER A O 1
#

Organism: Solanum commersonii (NCBI:txid4109)

Mean predicted aligned error: 18.17 Å

Radius of gyration: 23.31 Å; Cα contacts (8 Å, |Δi|>4): 20; chains: 1; bounding box: 39×54×56 Å

pLDDT: mean 70.26, std 16.36, range [37.81, 93.88]

Secondary structure (DSSP, 8-state):
-----PPPPGGG-----------------------------GGG---STTTPPPGGGS-GGGHHHHHHHHHHS-------SSS-PPPP---

Solvent-accessible surface area (backbone atoms only — not comparable to full-atom values): 6767 Å² total; per-residue (Å²): 134,87,81,92,75,79,88,78,68,81,86,74,68,81,68,89,70,82,76,80,71,92,74,85,89,80,96,67,87,74,78,65,79,76,66,83,62,79,78,74,72,66,87,76,57,54,79,53,81,91,66,42,76,62,64,85,80,48,61,76,91,45,38,64,61,53,51,50,58,61,58,74,52,62,79,87,69,81,78,61,93,55,96,67,77,84,82,77,86,84,127

Foldseek 3Di:
DDDPDDDDDPPPPPDPDPPPDDDDDDDDPPVPPPPPQVDPPCVPADQPPVPGDPLVVDDPSCSVVNV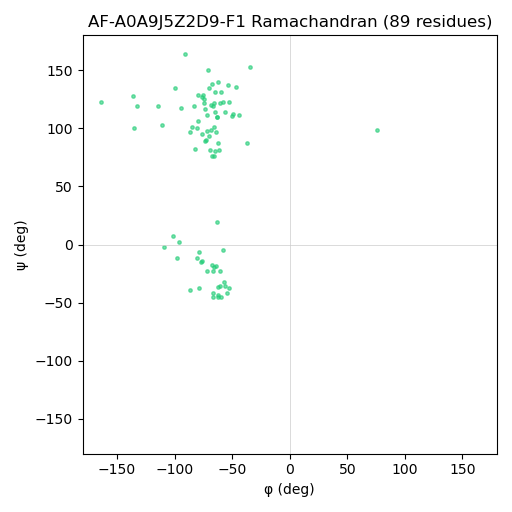VSNVVSPDPDPPPPDPDDDDDPDD

Sequence (91 aa):
MRKYFTPVSKSSLASHSHSQSNQEENVNHSEVPSHSSQEFDLSTLKFNSGERTPILNYHSNHHDVIRRAYLVNDPCQPRLEVHEYPQTNIS